Protein AF-A0A5B6Z3J7-F1 (afdb_monomer)

InterPro domains:
  IPR026960 Reverse transcriptase zinc-binding domain [PF13966] (1-38)

Nearest PDB structures (foldseek):
  4jlr-assembly2_C  TM=5.473E-01  e=2.181E+00  unclassified

Foldseek 3Di:
DVVVVVVDPQQQQQLPQSPHTDDQCCLCFVPPVNVVVVVVVCVVQVHDDDTDSGPVCCLVCQQVDPHDPVCSVVSNCVSVVSSVVSVVVSVVSVVVV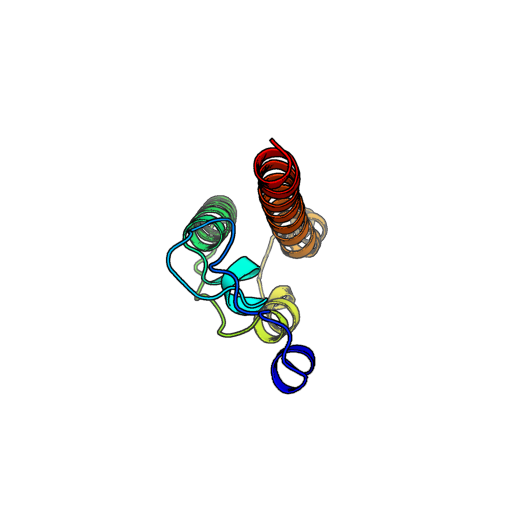VVVVVD

Secondary structure (DSSP, 8-state):
-TTGGGT-----B-TTTSSSB--HHIIIIISHHHHHHHHHHHHHTT------SSHHHHHHHGGG----GGGHHHHHHHHHHHHHHHHHHHHHHHHHHHHHTT-

Sequence (103 aa):
ENLQKRGFKLASRCYMCKKSMESASHLFLHCEVARELWSLTFSLAGCSWVMPASVKDLLSGWNCGKVRGDLKKLWRMIPLCLMWSIWRERNRRNFRRGGEAIL

Organism: Davidia involucrata (NCBI:txid16924)

Radius of gyration: 16.03 Å; Cα contacts (8 Å, |Δi|>4): 76; chains: 1; bounding box: 40×23×48 Å

Structure (mmCIF, N/CA/C/O backbone):
data_AF-A0A5B6Z3J7-F1
#
_entry.id   AF-A0A5B6Z3J7-F1
#
loop_
_atom_site.group_PDB
_atom_site.id
_atom_site.type_symbol
_atom_site.label_atom_id
_atom_site.label_alt_id
_atom_site.label_comp_id
_atom_site.label_asym_id
_atom_site.label_entity_id
_atom_site.label_seq_id
_atom_site.pdbx_PDB_ins_code
_atom_site.Cartn_x
_atom_site.Cartn_y
_atom_site.Cartn_z
_atom_site.occupancy
_atom_site.B_iso_or_equiv
_atom_site.auth_seq_id
_atom_site.auth_comp_id
_atom_site.auth_asym_id
_atom_site.auth_atom_id
_atom_site.pdbx_PDB_model_num
ATOM 1 N N . GLU A 1 1 ? 2.766 2.334 18.328 1.00 52.84 1 GLU A N 1
ATOM 2 C CA . GLU A 1 1 ? 2.973 1.272 19.344 1.00 52.84 1 GLU A CA 1
ATOM 3 C C . GLU A 1 1 ? 3.172 1.815 20.765 1.00 52.84 1 GLU A C 1
ATOM 5 O O . GLU A 1 1 ? 2.531 1.309 21.674 1.00 52.84 1 GLU A O 1
ATOM 10 N N . ASN A 1 2 ? 3.935 2.898 20.987 1.00 49.44 2 ASN A N 1
ATOM 11 C CA . ASN A 1 2 ? 4.147 3.470 22.335 1.00 49.44 2 ASN A CA 1
ATOM 12 C C . ASN A 1 2 ? 2.894 3.996 23.071 1.00 49.44 2 ASN A C 1
ATOM 14 O O . ASN A 1 2 ? 2.883 4.032 24.298 1.00 49.44 2 ASN A O 1
ATOM 18 N N . LEU A 1 3 ? 1.829 4.377 22.361 1.00 52.47 3 LEU A N 1
ATOM 19 C CA . LEU A 1 3 ? 0.627 4.956 22.982 1.00 52.47 3 LEU A CA 1
ATOM 20 C C . LEU A 1 3 ? -0.302 3.907 23.626 1.00 52.47 3 LEU A C 1
ATOM 22 O O . LEU A 1 3 ? -1.014 4.233 24.569 1.00 52.47 3 LEU A O 1
ATOM 26 N N . GLN A 1 4 ? -0.256 2.642 23.182 1.00 52.31 4 GLN A N 1
ATOM 27 C CA . GLN A 1 4 ? -1.043 1.554 23.789 1.00 52.31 4 GLN A CA 1
ATOM 28 C C . GLN A 1 4 ? -0.529 1.180 25.186 1.00 52.31 4 GLN A C 1
ATOM 30 O O . GLN A 1 4 ? -1.321 0.862 26.067 1.00 52.31 4 GLN A O 1
ATOM 35 N N . LYS A 1 5 ? 0.784 1.301 25.427 1.00 54.56 5 LYS A N 1
ATOM 36 C CA . LYS A 1 5 ? 1.394 1.059 26.747 1.00 54.56 5 LYS A CA 1
ATOM 37 C C . LYS A 1 5 ? 0.948 2.064 27.818 1.00 54.56 5 LYS A C 1
ATOM 39 O O . LYS A 1 5 ? 1.168 1.826 28.996 1.00 54.56 5 LYS A O 1
ATOM 44 N N . ARG A 1 6 ? 0.327 3.181 27.418 1.00 59.31 6 ARG A N 1
ATOM 45 C CA . ARG A 1 6 ? -0.134 4.262 28.306 1.00 59.31 6 ARG A CA 1
ATOM 46 C C . ARG A 1 6 ? -1.648 4.235 28.568 1.00 59.31 6 ARG A C 1
ATOM 48 O O . ARG A 1 6 ? -2.204 5.246 28.972 1.00 59.31 6 ARG A O 1
ATOM 55 N N . GLY A 1 7 ? -2.328 3.115 28.303 1.00 45.97 7 GLY A N 1
ATOM 56 C CA . GLY A 1 7 ? -3.743 2.928 28.661 1.00 45.97 7 GLY A CA 1
ATOM 57 C C . GLY A 1 7 ? -4.766 3.542 27.697 1.00 45.97 7 GLY A C 1
ATOM 58 O O . GLY A 1 7 ? -5.969 3.394 27.904 1.00 45.97 7 GLY A O 1
ATOM 59 N N . PHE A 1 8 ? -4.334 4.177 26.604 1.00 53.38 8 PHE A N 1
ATOM 60 C CA . PHE A 1 8 ? -5.252 4.625 25.557 1.00 53.38 8 PHE A CA 1
ATOM 61 C C . PHE A 1 8 ? -5.717 3.424 24.717 1.00 53.38 8 PHE A C 1
ATOM 63 O O . PHE A 1 8 ? -4.886 2.689 24.177 1.00 53.38 8 PHE A O 1
ATOM 70 N N . LYS A 1 9 ? -7.043 3.243 24.559 1.00 51.50 9 LYS A N 1
ATOM 71 C CA . LYS A 1 9 ? -7.665 2.274 23.628 1.00 51.50 9 LYS A CA 1
ATOM 72 C C . LYS A 1 9 ? -7.330 2.649 22.175 1.00 51.50 9 LYS A C 1
ATOM 74 O O . LYS A 1 9 ? -8.159 3.172 21.441 1.00 51.50 9 LYS A O 1
ATOM 79 N N . LEU A 1 10 ? -6.091 2.403 21.757 1.00 54.97 10 LEU A N 1
ATOM 80 C CA . LEU A 1 10 ? -5.596 2.752 20.423 1.00 54.97 10 LEU A CA 1
ATOM 81 C C . LEU A 1 10 ? -5.892 1.678 19.371 1.00 54.97 10 LEU A C 1
ATOM 83 O O . LEU A 1 10 ? -5.719 1.920 18.182 1.00 54.97 10 LEU A O 1
ATOM 87 N N . ALA A 1 11 ? -6.283 0.473 19.786 1.00 56.06 11 ALA A N 1
ATOM 88 C CA . ALA A 1 11 ? -6.536 -0.637 18.875 1.00 56.06 11 ALA A CA 1
ATOM 89 C C . ALA A 1 11 ? -7.953 -0.559 18.281 1.00 56.06 11 ALA A C 1
ATOM 91 O O . ALA A 1 11 ? -8.778 -1.450 18.476 1.00 56.06 11 ALA A O 1
ATOM 92 N N . SER A 1 12 ? -8.262 0.519 17.558 1.00 75.31 12 SER A N 1
ATOM 93 C CA . SER A 1 12 ? -9.463 0.533 16.723 1.00 75.31 12 SER A CA 1
ATOM 94 C C . SER A 1 12 ? -9.294 -0.486 15.593 1.00 75.31 12 SER A C 1
ATOM 96 O O . SER A 1 12 ? -8.232 -0.554 14.965 1.00 75.31 12 SER A O 1
ATOM 98 N N . ARG A 1 13 ? -10.338 -1.272 15.305 1.00 89.00 13 ARG A N 1
ATOM 99 C CA . ARG A 1 13 ? -10.393 -2.054 14.059 1.00 89.00 13 ARG A CA 1
ATOM 100 C C . ARG A 1 13 ? -10.165 -1.113 12.873 1.00 89.00 13 ARG A C 1
ATOM 102 O O . ARG A 1 13 ? -10.701 -0.004 12.875 1.00 89.00 13 ARG A O 1
ATOM 109 N N . CYS A 1 14 ? -9.417 -1.568 11.871 1.00 92.69 14 CYS A N 1
ATOM 110 C CA . CYS A 1 14 ? -9.106 -0.819 10.654 1.00 92.69 14 CYS A CA 1
ATOM 111 C C . CYS A 1 14 ? -10.346 -0.122 10.097 1.00 92.69 14 CYS A C 1
ATOM 113 O O . CYS A 1 14 ? -11.362 -0.770 9.829 1.00 92.69 14 CYS A O 1
ATOM 115 N N . TYR A 1 15 ? -10.283 1.198 9.909 1.00 90.12 15 TYR A N 1
ATOM 116 C CA . TYR A 1 15 ? -11.458 1.964 9.490 1.00 90.12 15 TYR A CA 1
ATOM 117 C C . TYR A 1 15 ? -11.913 1.664 8.063 1.00 90.12 15 TYR A C 1
ATOM 119 O O . TYR A 1 15 ? -13.042 2.007 7.704 1.00 90.12 15 TYR A O 1
ATOM 127 N N . MET A 1 16 ? -11.070 0.998 7.277 1.00 92.88 16 MET A N 1
ATOM 128 C CA . MET A 1 16 ? -11.395 0.573 5.925 1.00 92.88 16 MET A CA 1
ATOM 129 C C . MET A 1 16 ? -12.054 -0.805 5.906 1.00 92.88 16 MET A C 1
ATOM 131 O O . MET A 1 16 ? -13.234 -0.887 5.580 1.00 92.88 16 ME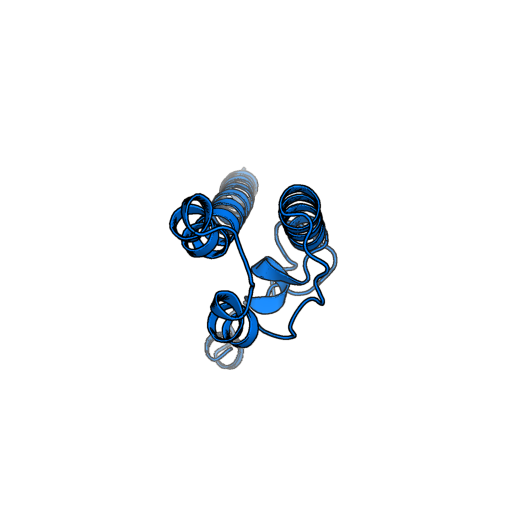T A O 1
ATOM 135 N N . CYS A 1 17 ? -11.332 -1.864 6.294 1.00 94.12 17 CYS A N 1
ATOM 136 C CA . CYS A 1 17 ? -11.827 -3.241 6.181 1.00 94.12 17 CYS A CA 1
ATOM 137 C C . CYS A 1 17 ? -12.677 -3.702 7.371 1.00 94.12 17 CYS A C 1
ATOM 139 O O . CYS A 1 17 ? -13.414 -4.668 7.240 1.00 94.12 17 CYS A O 1
ATOM 141 N N . LYS A 1 18 ? -12.552 -3.067 8.548 1.00 91.81 18 LYS A N 1
ATOM 142 C CA . LYS A 1 18 ? -13.234 -3.444 9.804 1.00 91.81 18 LYS A CA 1
ATOM 143 C C . LYS A 1 18 ? -12.985 -4.884 10.296 1.00 91.81 18 LYS A C 1
ATOM 145 O O . LYS A 1 18 ? -13.604 -5.285 11.280 1.00 91.81 18 LYS A O 1
ATOM 150 N N . LYS A 1 19 ? -12.068 -5.631 9.671 1.00 90.88 19 LYS A N 1
ATOM 151 C CA . LYS A 1 19 ? -11.772 -7.049 9.954 1.00 90.88 19 LYS A CA 1
ATOM 152 C C . LYS A 1 19 ? -10.575 -7.247 10.890 1.00 90.88 19 LYS A C 1
ATOM 154 O O . LYS A 1 19 ? -10.606 -8.136 11.732 1.00 90.88 19 LYS A O 1
ATOM 159 N N . SER A 1 20 ? -9.544 -6.409 10.786 1.00 91.88 20 SER A N 1
ATOM 160 C CA . SER A 1 20 ? -8.292 -6.559 11.548 1.00 91.88 20 SER A CA 1
ATOM 161 C C . SER A 1 20 ? -7.955 -5.308 12.358 1.00 91.88 20 SER A C 1
ATOM 163 O O . SER A 1 20 ? -8.533 -4.238 12.145 1.00 91.88 20 SER A O 1
ATOM 165 N N . MET A 1 21 ? -7.014 -5.435 13.296 1.00 92.44 21 MET A N 1
ATOM 166 C CA . MET A 1 21 ? -6.477 -4.292 14.035 1.00 92.44 21 MET A CA 1
ATOM 167 C C . MET A 1 21 ? -5.781 -3.322 13.079 1.00 92.44 21 MET A C 1
ATOM 169 O O . MET A 1 21 ? -5.064 -3.738 12.168 1.00 92.44 21 MET A O 1
ATOM 173 N N . GLU A 1 22 ? -5.999 -2.023 13.274 1.00 91.94 22 GLU A N 1
ATOM 174 C CA . GLU A 1 22 ? -5.313 -1.025 12.467 1.00 91.94 22 GLU A CA 1
ATOM 175 C C . GLU A 1 22 ? -3.844 -0.892 12.886 1.00 91.94 22 GLU A C 1
ATOM 177 O O . GLU A 1 22 ? -3.524 -0.627 14.043 1.00 91.94 22 GLU A O 1
ATOM 182 N N . SER A 1 23 ? -2.949 -1.039 11.918 1.00 94.69 23 SER A N 1
ATOM 183 C CA . SER A 1 23 ? -1.532 -0.685 12.002 1.00 94.69 23 SER A CA 1
ATOM 184 C C . SER A 1 23 ? -1.137 0.007 10.700 1.00 94.69 23 SER A C 1
ATOM 186 O O . SER A 1 23 ? -1.886 -0.065 9.727 1.00 94.69 23 SER A O 1
ATOM 188 N N . ALA A 1 24 ? 0.024 0.663 10.637 1.00 94.75 24 ALA A N 1
ATOM 189 C CA . ALA A 1 24 ? 0.477 1.287 9.390 1.00 94.75 24 ALA A CA 1
ATOM 190 C C . ALA A 1 24 ? 0.623 0.249 8.262 1.00 94.75 24 ALA A C 1
ATOM 192 O O . ALA A 1 24 ? 0.073 0.436 7.179 1.00 94.75 24 ALA A O 1
ATOM 193 N N . SER A 1 25 ? 1.284 -0.881 8.535 1.00 96.81 25 SER A N 1
ATOM 194 C CA . SER A 1 25 ? 1.425 -1.971 7.562 1.00 96.81 25 SER A CA 1
ATOM 195 C C . SER A 1 25 ? 0.074 -2.554 7.161 1.00 96.81 25 SER A C 1
ATOM 197 O O . SER A 1 25 ? -0.161 -2.793 5.982 1.00 96.81 25 SER A O 1
ATOM 199 N N . HIS A 1 26 ? -0.855 -2.739 8.104 1.00 96.50 26 HIS A N 1
ATOM 200 C CA . HIS A 1 26 ? -2.192 -3.190 7.739 1.00 96.50 26 HIS A CA 1
ATOM 201 C C . HIS A 1 26 ? -2.913 -2.151 6.878 1.00 96.50 26 HIS A C 1
ATOM 203 O O . HIS A 1 26 ? -3.319 -2.465 5.772 1.00 96.50 26 HIS A O 1
ATOM 209 N N . LEU A 1 27 ? -3.036 -0.907 7.334 1.00 96.88 27 LEU A N 1
ATOM 210 C CA . LEU A 1 27 ? -3.780 0.135 6.631 1.00 96.88 27 LEU A CA 1
ATOM 211 C C . LEU A 1 27 ? -3.277 0.351 5.199 1.00 96.88 27 LEU A C 1
ATOM 213 O O . LEU A 1 27 ? -4.092 0.445 4.286 1.00 96.88 27 LEU A O 1
ATOM 217 N N . PHE A 1 28 ? -1.959 0.429 5.010 1.00 98.00 28 PHE A N 1
ATOM 218 C CA . PHE A 1 28 ? -1.375 0.797 3.723 1.00 98.00 28 PHE A CA 1
ATOM 219 C C . PHE A 1 28 ? -1.062 -0.385 2.809 1.00 98.00 28 PHE A C 1
ATOM 221 O O . PHE A 1 28 ? -0.950 -0.159 1.609 1.00 98.00 28 PHE A O 1
ATOM 228 N N . LEU A 1 29 ? -0.913 -1.607 3.335 1.00 97.56 29 LEU A N 1
ATOM 229 C CA . LEU A 1 29 ? -0.470 -2.768 2.549 1.00 97.56 29 LEU A CA 1
ATOM 230 C C . LEU A 1 29 ? -1.432 -3.951 2.629 1.00 97.56 29 LEU A C 1
ATOM 232 O O . LEU A 1 29 ? -1.820 -4.486 1.598 1.00 97.56 29 LEU A O 1
ATOM 236 N N . HIS A 1 30 ? -1.809 -4.370 3.841 1.00 97.38 30 HIS A N 1
ATOM 237 C CA . HIS A 1 30 ? -2.462 -5.676 4.058 1.00 97.38 30 HIS A CA 1
ATOM 238 C C . HIS A 1 30 ? -3.980 -5.615 4.220 1.00 97.38 30 HIS A C 1
ATOM 240 O O . HIS A 1 30 ? -4.652 -6.643 4.184 1.00 97.38 30 HIS A O 1
ATOM 246 N N . CYS A 1 31 ? -4.531 -4.422 4.411 1.00 97.19 31 CYS A N 1
ATOM 247 C CA . CYS A 1 31 ? -5.956 -4.160 4.365 1.00 97.19 31 CYS A CA 1
ATOM 248 C C . CYS A 1 31 ? -6.467 -4.588 2.994 1.00 97.19 31 CYS A C 1
ATOM 250 O O . CYS A 1 31 ? -5.881 -4.214 1.987 1.00 97.19 31 CYS A O 1
ATOM 252 N N . GLU A 1 32 ? -7.565 -5.335 2.952 1.00 97.06 32 GLU A N 1
ATOM 253 C CA . GLU A 1 32 ? -8.169 -5.828 1.709 1.00 97.06 32 GLU A CA 1
ATOM 254 C C . GLU A 1 32 ? -8.356 -4.706 0.676 1.00 97.06 32 GLU A C 1
ATOM 256 O O . GLU A 1 32 ? -7.888 -4.822 -0.447 1.00 97.06 32 GLU A O 1
ATOM 261 N N . VAL A 1 33 ? -8.881 -3.550 1.101 1.00 96.56 33 VAL A N 1
ATOM 262 C CA . VAL A 1 33 ? -9.025 -2.363 0.238 1.00 96.56 33 VAL A CA 1
ATOM 263 C C . VAL A 1 33 ? -7.675 -1.873 -0.301 1.00 96.56 33 VAL A C 1
ATOM 265 O O . VAL A 1 33 ? -7.570 -1.513 -1.468 1.00 96.56 33 VAL A O 1
ATOM 268 N N . ALA A 1 34 ? -6.632 -1.854 0.532 1.00 97.62 34 ALA A N 1
ATOM 269 C CA . ALA A 1 34 ? -5.300 -1.441 0.099 1.00 97.62 34 ALA A CA 1
ATOM 270 C C . ALA A 1 34 ? -4.671 -2.470 -0.851 1.00 97.62 34 ALA A C 1
ATOM 272 O O . ALA A 1 34 ? -4.091 -2.077 -1.860 1.00 97.62 34 ALA A O 1
ATOM 273 N N . ARG A 1 35 ? -4.818 -3.774 -0.572 1.00 96.94 35 ARG A N 1
ATOM 274 C CA . ARG A 1 35 ? -4.328 -4.860 -1.436 1.00 96.94 35 ARG A CA 1
ATOM 275 C C . ARG A 1 35 ? -4.932 -4.777 -2.831 1.00 96.94 35 ARG A C 1
ATOM 277 O O . ARG A 1 35 ? -4.180 -4.895 -3.790 1.00 96.94 35 ARG A O 1
ATOM 284 N N . GLU A 1 36 ? -6.231 -4.512 -2.941 1.00 96.56 36 GLU A N 1
ATOM 285 C CA . GLU A 1 36 ? -6.902 -4.332 -4.234 1.00 96.56 36 GLU A CA 1
ATOM 286 C C . GLU A 1 36 ? -6.350 -3.123 -5.005 1.00 96.56 36 GLU A C 1
ATOM 288 O O . GLU A 1 36 ? -6.005 -3.238 -6.180 1.00 96.56 36 GLU A O 1
ATOM 293 N N . LEU A 1 37 ? -6.174 -1.973 -4.340 1.00 97.06 37 LEU A N 1
ATOM 294 C CA . LEU A 1 37 ? -5.589 -0.777 -4.964 1.00 97.06 37 LEU A CA 1
ATOM 295 C C . LEU A 1 37 ? -4.160 -1.023 -5.466 1.00 97.06 37 LEU A C 1
ATOM 297 O O . LEU A 1 37 ? -3.794 -0.596 -6.565 1.00 97.06 37 LEU A O 1
ATOM 301 N N . TRP A 1 38 ? -3.352 -1.725 -4.673 1.00 96.19 38 TRP A N 1
ATOM 302 C CA . TRP A 1 38 ? -2.012 -2.130 -5.077 1.00 96.19 38 TRP A CA 1
ATOM 303 C C . TRP A 1 38 ? -2.045 -3.110 -6.244 1.00 96.19 38 TRP A C 1
ATOM 305 O O . TRP A 1 38 ? -1.340 -2.886 -7.224 1.00 96.19 38 TRP A O 1
ATOM 315 N N . SER A 1 39 ? -2.884 -4.147 -6.180 1.00 94.62 39 SER A N 1
ATOM 316 C CA . SER A 1 39 ? -3.034 -5.129 -7.255 1.00 94.62 39 SER A CA 1
ATOM 317 C C . SER A 1 39 ? -3.395 -4.446 -8.570 1.00 94.62 39 SER A C 1
ATOM 319 O O . SER A 1 39 ? -2.695 -4.639 -9.557 1.00 94.62 39 SER A O 1
ATOM 321 N N . LEU A 1 40 ? -4.397 -3.561 -8.565 1.00 94.88 40 LEU A N 1
ATOM 322 C CA . LEU A 1 40 ? -4.776 -2.772 -9.736 1.00 94.88 40 LEU A CA 1
ATOM 323 C C . LEU A 1 40 ? -3.595 -1.962 -10.284 1.00 94.88 40 LEU A C 1
ATOM 325 O O . LEU A 1 40 ? -3.335 -1.967 -11.484 1.00 94.88 40 LEU A O 1
ATOM 329 N N . THR A 1 41 ? -2.854 -1.289 -9.408 1.00 92.94 41 THR A N 1
ATOM 330 C CA . THR A 1 41 ? -1.705 -0.467 -9.806 1.00 92.94 41 THR A CA 1
ATOM 331 C C . THR A 1 41 ? -0.602 -1.301 -10.460 1.00 92.94 41 THR A C 1
ATOM 333 O O . THR A 1 41 ? -0.075 -0.913 -11.502 1.00 92.94 41 THR A O 1
ATOM 336 N N . PHE A 1 42 ? -0.262 -2.455 -9.884 1.00 90.06 42 PHE A N 1
ATOM 337 C CA . PHE A 1 42 ? 0.759 -3.345 -10.438 1.00 90.06 42 PHE A CA 1
ATOM 338 C C . PHE A 1 42 ? 0.301 -4.025 -11.730 1.00 90.06 42 PHE A C 1
ATOM 340 O O . PHE A 1 42 ? 1.096 -4.122 -12.664 1.00 90.06 42 PHE A O 1
ATOM 347 N N . SER A 1 43 ? -0.977 -4.408 -11.826 1.00 90.88 43 SER A N 1
ATOM 348 C CA . SER A 1 43 ? -1.584 -4.920 -13.059 1.00 90.88 43 SER A CA 1
ATOM 349 C C . SER A 1 43 ? -1.510 -3.892 -14.189 1.00 90.88 43 SER A C 1
ATOM 351 O O . SER A 1 43 ? -1.076 -4.231 -15.286 1.00 90.88 43 SER A O 1
ATOM 353 N N . LEU A 1 44 ? -1.847 -2.626 -13.918 1.00 88.75 44 LEU A N 1
ATOM 354 C CA . LEU A 1 44 ? -1.735 -1.536 -14.897 1.00 88.75 44 LEU A CA 1
ATOM 355 C C . LEU A 1 44 ? -0.282 -1.254 -15.300 1.00 88.75 44 LEU A C 1
ATOM 357 O O . LEU A 1 44 ? -0.016 -0.865 -16.435 1.00 88.75 44 LEU A O 1
ATOM 361 N N . ALA A 1 45 ?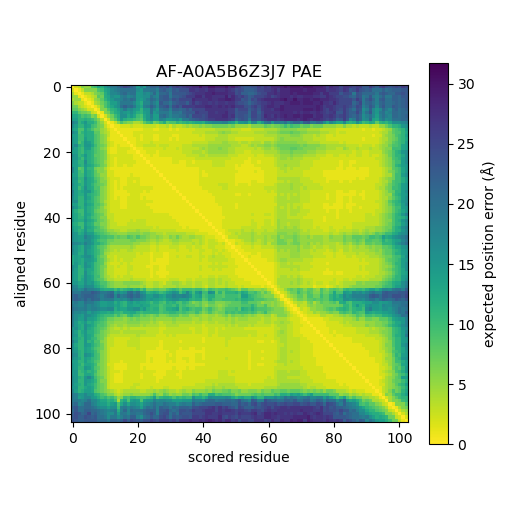 0.664 -1.464 -14.386 1.00 84.56 45 ALA A N 1
ATOM 362 C CA . ALA A 1 45 ? 2.088 -1.323 -14.661 1.00 84.56 45 ALA A CA 1
ATOM 363 C C . ALA A 1 45 ? 2.720 -2.560 -15.328 1.00 84.56 45 ALA A C 1
ATOM 365 O O . ALA A 1 45 ? 3.915 -2.533 -15.624 1.00 84.56 45 ALA A O 1
ATOM 366 N N . GLY A 1 46 ? 1.967 -3.650 -15.528 1.00 86.62 46 GLY A N 1
ATOM 367 C CA . GLY A 1 46 ? 2.489 -4.911 -16.065 1.00 86.62 46 GLY A CA 1
ATOM 368 C C . GLY A 1 46 ? 3.559 -5.561 -15.178 1.00 86.62 46 GL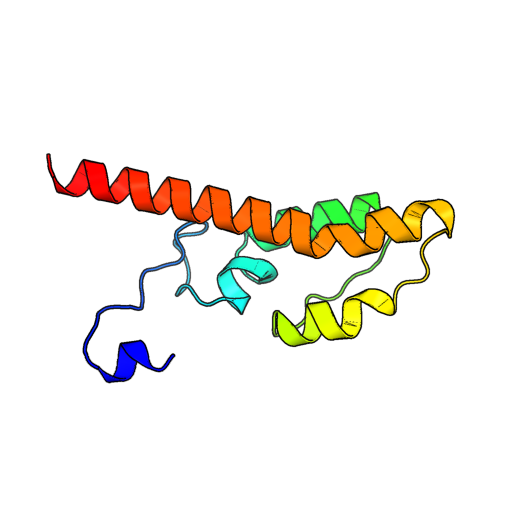Y A C 1
ATOM 369 O O . GLY A 1 46 ? 4.441 -6.252 -15.683 1.00 86.62 46 GLY A O 1
ATOM 370 N N . CYS A 1 47 ? 3.527 -5.309 -13.867 1.00 83.25 47 CYS A N 1
ATOM 371 C CA . CYS A 1 47 ? 4.536 -5.775 -12.917 1.00 83.25 47 CYS A CA 1
ATOM 372 C C . CYS A 1 47 ? 3.987 -6.914 -12.051 1.00 83.25 47 CYS A C 1
ATOM 374 O O . CYS A 1 47 ? 2.951 -6.765 -11.406 1.00 83.25 47 CYS A O 1
ATOM 376 N N . SER A 1 48 ? 4.718 -8.027 -11.953 1.00 84.69 48 SER A N 1
ATOM 377 C CA . SER A 1 48 ? 4.478 -9.018 -10.899 1.00 84.69 48 SER A CA 1
ATOM 378 C C . SER A 1 48 ? 4.963 -8.466 -9.559 1.00 84.69 48 SER A C 1
ATOM 380 O O . SER A 1 48 ? 6.097 -7.988 -9.470 1.00 84.69 48 SER A O 1
ATOM 382 N N . TRP A 1 49 ? 4.141 -8.559 -8.515 1.00 87.12 49 TRP A N 1
ATOM 383 C CA . TRP A 1 49 ? 4.474 -8.006 -7.206 1.00 87.12 49 TRP A CA 1
ATOM 384 C C . TRP A 1 49 ? 4.150 -8.967 -6.065 1.00 87.12 49 TRP A C 1
ATOM 386 O O . TRP A 1 49 ? 3.107 -9.619 -6.058 1.00 87.12 49 TRP A O 1
ATOM 396 N N . VAL A 1 50 ?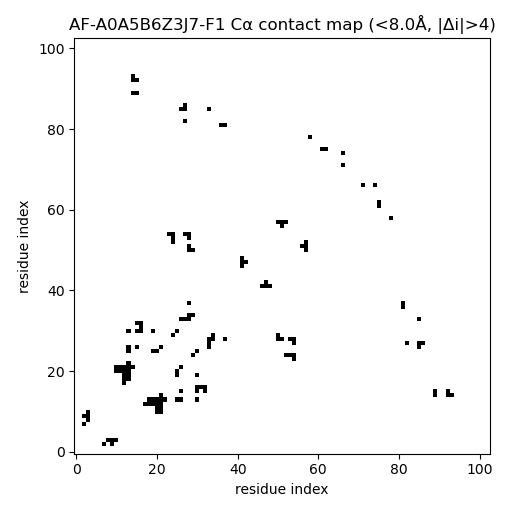 5.029 -8.994 -5.065 1.00 90.56 50 VAL A N 1
ATOM 397 C CA . VAL A 1 50 ? 4.813 -9.677 -3.787 1.00 90.56 50 VAL A CA 1
ATOM 398 C C . VAL A 1 50 ? 4.719 -8.614 -2.704 1.00 90.56 50 VAL A C 1
ATOM 400 O O . VAL A 1 50 ? 5.625 -7.797 -2.554 1.00 90.56 50 VAL A O 1
ATOM 403 N N . MET A 1 51 ? 3.613 -8.607 -1.955 1.00 93.69 51 MET A N 1
ATOM 404 C CA . MET A 1 51 ? 3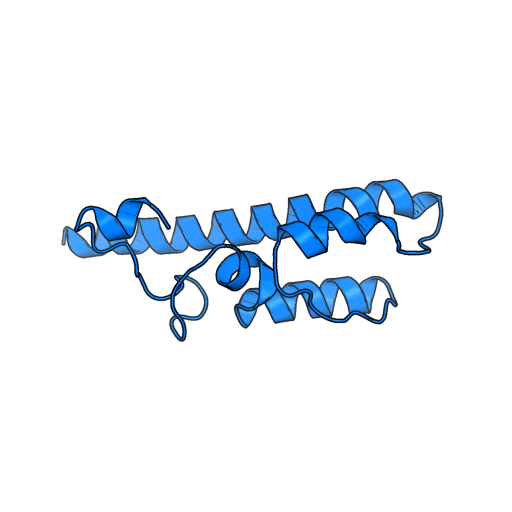.386 -7.587 -0.933 1.00 93.69 51 MET A CA 1
ATOM 405 C C . MET A 1 51 ? 4.424 -7.710 0.197 1.00 93.69 51 MET A C 1
ATOM 407 O O . MET A 1 51 ? 4.480 -8.759 0.841 1.00 93.69 51 MET A O 1
ATOM 411 N N . PRO A 1 52 ? 5.227 -6.667 0.473 1.00 94.25 52 PRO A N 1
ATOM 412 C CA . PRO A 1 52 ? 6.193 -6.692 1.564 1.00 94.25 52 PRO A CA 1
ATOM 413 C C . PRO A 1 52 ? 5.509 -6.670 2.935 1.00 94.25 52 PRO A C 1
ATOM 415 O O . PRO A 1 52 ? 4.362 -6.243 3.080 1.00 94.25 52 PRO A O 1
ATOM 418 N N . ALA A 1 53 ? 6.236 -7.094 3.971 1.00 95.50 53 ALA A N 1
ATOM 419 C CA . ALA A 1 53 ? 5.707 -7.170 5.332 1.00 95.50 53 ALA A CA 1
ATOM 420 C C . ALA A 1 53 ? 5.408 -5.785 5.932 1.00 95.50 53 ALA A C 1
ATOM 422 O O . ALA A 1 53 ? 4.404 -5.618 6.634 1.00 95.50 53 ALA A O 1
ATOM 423 N N . SER A 1 54 ? 6.248 -4.784 5.646 1.00 96.56 54 SER A N 1
ATOM 424 C CA . SER A 1 54 ? 6.115 -3.438 6.201 1.00 96.56 54 SER A CA 1
ATOM 425 C C . SER A 1 54 ? 6.168 -2.328 5.151 1.00 96.56 54 SER A C 1
ATOM 427 O O . SER A 1 54 ? 6.711 -2.478 4.058 1.00 96.56 54 SER A O 1
ATOM 429 N N . VAL A 1 55 ? 5.620 -1.164 5.518 1.00 95.8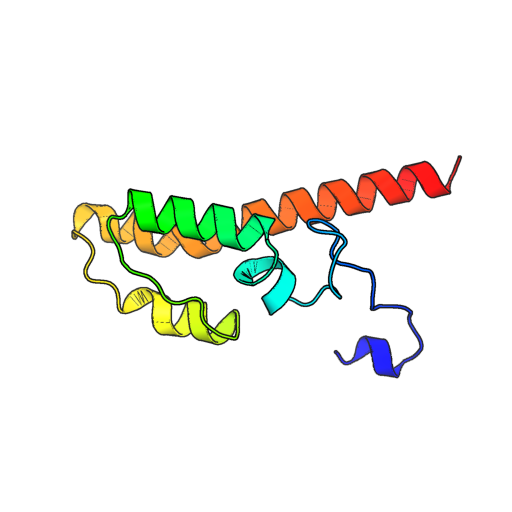8 55 VAL A N 1
ATOM 430 C CA . VAL A 1 55 ? 5.703 0.066 4.709 1.00 95.88 55 VAL A CA 1
ATOM 431 C C . VAL A 1 55 ? 7.155 0.469 4.466 1.00 95.88 55 VAL A C 1
ATOM 433 O O . VAL A 1 55 ? 7.488 0.955 3.389 1.00 95.88 55 VAL A O 1
ATOM 436 N N . LYS A 1 56 ? 8.028 0.255 5.456 1.00 95.44 56 LYS A N 1
ATOM 437 C CA . LYS A 1 56 ? 9.456 0.541 5.325 1.00 95.44 56 LYS A CA 1
ATOM 438 C C . LYS A 1 56 ? 10.065 -0.304 4.207 1.00 95.44 56 LYS A C 1
ATOM 440 O O . LYS A 1 56 ? 10.710 0.254 3.327 1.00 95.44 56 LYS A O 1
ATOM 445 N N . ASP A 1 57 ? 9.792 -1.606 4.203 1.00 94.62 57 ASP A N 1
ATOM 446 C CA . ASP A 1 57 ? 10.318 -2.530 3.193 1.00 94.62 57 ASP A CA 1
ATOM 447 C C . ASP A 1 57 ? 9.794 -2.189 1.792 1.00 94.62 57 ASP A C 1
ATOM 449 O O . ASP A 1 57 ? 10.565 -2.189 0.834 1.00 94.62 57 ASP A O 1
ATOM 453 N N . LEU A 1 58 ? 8.511 -1.812 1.678 1.00 93.56 58 LEU A N 1
ATOM 454 C CA . LEU A 1 58 ? 7.938 -1.307 0.426 1.00 93.56 58 LEU A CA 1
ATOM 455 C C . LEU A 1 58 ? 8.727 -0.108 -0.105 1.00 93.56 58 LEU A C 1
ATOM 457 O O . LEU A 1 58 ? 9.141 -0.108 -1.261 1.00 93.56 58 LEU A O 1
ATOM 461 N N . LEU A 1 59 ? 8.915 0.921 0.724 1.00 92.31 59 LEU A N 1
ATOM 462 C CA . LEU A 1 59 ? 9.549 2.169 0.300 1.00 92.31 59 LEU A CA 1
ATOM 463 C C . LEU A 1 59 ? 11.038 1.977 -0.006 1.00 92.31 59 LEU A C 1
ATOM 465 O O . LEU A 1 59 ? 11.536 2.539 -0.981 1.00 92.31 59 LEU A O 1
ATOM 469 N N . SER A 1 60 ? 11.736 1.157 0.783 1.00 91.19 60 SER A N 1
ATOM 470 C CA . SER A 1 60 ? 13.135 0.806 0.536 1.00 91.19 60 SER A CA 1
ATOM 471 C C . SER A 1 60 ? 13.310 0.003 -0.758 1.00 91.19 60 SER A C 1
ATOM 473 O O . SER A 1 60 ? 14.256 0.257 -1.499 1.00 91.19 60 SER A O 1
ATOM 475 N N . GLY A 1 61 ? 12.389 -0.917 -1.064 1.00 88.25 61 GLY A N 1
ATOM 476 C CA . GLY A 1 61 ? 12.432 -1.754 -2.269 1.00 88.25 61 GLY A CA 1
ATOM 477 C C . GLY A 1 61 ? 11.809 -1.132 -3.525 1.00 88.25 61 GLY A C 1
ATOM 478 O O . GLY A 1 61 ? 11.953 -1.677 -4.618 1.00 88.25 61 GLY A O 1
ATOM 479 N N . TRP A 1 62 ? 11.127 0.013 -3.415 1.00 88.62 62 TRP A N 1
ATOM 480 C CA . TRP A 1 62 ? 10.306 0.561 -4.504 1.00 88.62 62 TRP A CA 1
ATOM 481 C C . TRP A 1 62 ? 11.085 0.877 -5.792 1.00 88.62 62 TRP A C 1
ATOM 483 O O . TRP A 1 62 ? 10.585 0.725 -6.911 1.00 88.62 62 TRP A O 1
ATOM 493 N N . ASN A 1 63 ? 12.336 1.318 -5.645 1.00 76.62 63 ASN A N 1
ATOM 494 C CA . ASN A 1 63 ? 13.183 1.729 -6.765 1.00 76.62 63 ASN A CA 1
ATOM 495 C C . ASN A 1 63 ? 13.862 0.558 -7.499 1.00 76.62 63 ASN A C 1
ATOM 497 O O . ASN A 1 63 ? 14.617 0.803 -8.438 1.00 76.62 63 ASN A O 1
ATOM 501 N N . CYS A 1 64 ? 13.596 -0.693 -7.114 1.00 66.00 64 CYS A N 1
ATOM 502 C CA . CYS A 1 64 ? 14.173 -1.875 -7.760 1.00 66.00 64 CYS A CA 1
ATOM 503 C C . CYS A 1 64 ? 13.455 -2.279 -9.068 1.00 66.00 64 CYS A C 1
ATOM 505 O O . CYS A 1 64 ? 13.925 -3.171 -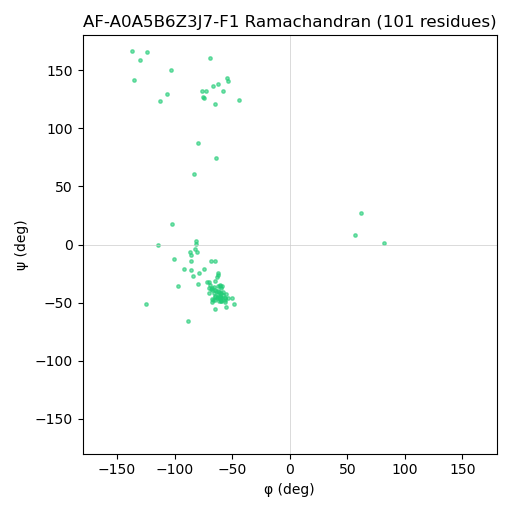9.771 1.00 66.00 64 CYS A O 1
ATOM 507 N N . GLY A 1 65 ? 12.335 -1.633 -9.418 1.00 65.62 65 GLY A N 1
ATOM 508 C CA . GLY A 1 65 ? 11.555 -1.942 -10.621 1.00 65.62 65 GLY A CA 1
ATOM 509 C C . GLY A 1 65 ? 12.180 -1.419 -11.922 1.00 65.62 65 GLY A C 1
ATOM 510 O O . GLY A 1 65 ? 12.535 -0.242 -12.032 1.00 65.62 65 GLY A O 1
ATOM 511 N N . LYS A 1 66 ? 12.265 -2.279 -12.946 1.00 68.06 66 LYS A N 1
ATOM 512 C CA . LYS A 1 66 ? 12.615 -1.888 -14.322 1.00 68.06 66 LYS A CA 1
ATOM 513 C C . LYS A 1 66 ? 11.387 -1.294 -15.015 1.00 68.06 66 LYS A C 1
ATOM 515 O O . LYS A 1 66 ? 10.643 -2.000 -15.682 1.00 68.06 66 LYS A O 1
ATOM 520 N N . VAL A 1 67 ? 11.178 0.007 -14.851 1.00 75.75 67 VAL A N 1
ATOM 521 C CA . VAL A 1 67 ? 10.110 0.751 -15.540 1.00 75.75 67 VAL A CA 1
ATOM 522 C C . VAL A 1 67 ? 10.710 1.555 -16.689 1.00 75.75 67 VAL A C 1
ATOM 524 O O . VAL A 1 67 ? 11.866 1.982 -16.605 1.00 75.75 67 VAL A O 1
ATOM 527 N N . ARG A 1 68 ? 9.936 1.783 -17.758 1.00 78.00 68 ARG A N 1
ATOM 528 C CA . ARG A 1 68 ? 10.356 2.650 -18.870 1.00 78.00 68 ARG A CA 1
ATOM 529 C C . ARG A 1 68 ? 10.759 4.038 -18.345 1.00 78.00 68 ARG A C 1
ATOM 531 O O . ARG A 1 68 ? 10.180 4.541 -17.380 1.00 78.00 68 ARG A O 1
ATOM 538 N N . GLY A 1 69 ? 11.789 4.635 -18.947 1.00 79.19 69 GLY A N 1
ATOM 539 C CA . GLY A 1 69 ? 12.425 5.857 -18.437 1.00 79.19 69 GLY A CA 1
ATOM 540 C C . GLY A 1 69 ? 11.479 7.058 -18.323 1.00 79.19 69 GLY A C 1
ATOM 541 O O . GLY A 1 69 ? 11.535 7.788 -17.335 1.00 79.19 69 GLY A O 1
ATOM 542 N N . ASP A 1 70 ? 10.567 7.205 -19.281 1.00 81.94 70 ASP A N 1
ATOM 543 C CA . ASP A 1 70 ? 9.481 8.193 -19.310 1.00 81.94 70 ASP A CA 1
ATOM 544 C C . ASP A 1 70 ? 8.488 8.019 -18.147 1.00 81.94 70 ASP A C 1
ATOM 546 O O . ASP A 1 70 ? 8.035 8.997 -17.553 1.00 81.94 70 ASP A O 1
ATOM 550 N N . LEU A 1 71 ? 8.218 6.777 -17.741 1.00 83.94 71 LEU A N 1
ATOM 551 C CA . LEU A 1 71 ? 7.324 6.457 -16.624 1.00 83.94 71 LEU A CA 1
ATOM 552 C C . LEU A 1 71 ? 8.021 6.448 -15.259 1.00 83.94 71 LEU A C 1
ATOM 554 O O . LEU A 1 71 ? 7.355 6.359 -14.229 1.00 83.94 71 LEU A O 1
ATOM 558 N N . LYS A 1 72 ? 9.350 6.588 -15.203 1.00 85.38 72 LYS A N 1
ATOM 559 C CA . LYS A 1 72 ? 10.125 6.504 -13.953 1.00 85.38 72 LYS A CA 1
ATOM 560 C C . LYS A 1 72 ? 9.723 7.568 -12.929 1.00 85.38 72 LYS A C 1
ATOM 562 O O . LYS A 1 72 ? 9.720 7.301 -11.726 1.00 85.38 72 LYS A O 1
ATOM 567 N N . LYS A 1 73 ? 9.373 8.775 -13.388 1.00 87.44 73 LYS A N 1
ATOM 568 C CA . LYS A 1 73 ? 8.888 9.851 -12.509 1.00 87.44 73 LYS A CA 1
ATOM 569 C C . LYS A 1 73 ? 7.526 9.498 -11.913 1.00 87.44 73 LYS A C 1
ATOM 571 O O . LYS A 1 73 ? 7.362 9.607 -10.701 1.00 87.44 73 LYS A O 1
ATOM 576 N N . LEU A 1 74 ? 6.596 9.029 -12.746 1.00 88.00 74 LEU A N 1
ATOM 577 C CA . LEU A 1 74 ? 5.279 8.577 -12.301 1.00 88.00 74 LEU A CA 1
ATOM 578 C C . LEU A 1 74 ? 5.413 7.409 -11.319 1.00 88.00 74 LEU A C 1
ATOM 580 O O . LEU A 1 74 ? 4.833 7.452 -10.238 1.00 88.00 74 LEU A O 1
ATOM 584 N N . TRP A 1 75 ? 6.263 6.429 -11.637 1.00 89.56 75 TRP A N 1
ATOM 585 C CA . TRP A 1 75 ? 6.531 5.277 -10.781 1.00 89.56 75 TRP A CA 1
ATOM 586 C C . TRP A 1 75 ? 6.948 5.685 -9.371 1.00 89.56 75 TRP A C 1
ATOM 588 O O . TRP A 1 75 ? 6.403 5.185 -8.396 1.00 89.56 75 TRP A O 1
ATOM 598 N N . ARG A 1 76 ? 7.867 6.647 -9.234 1.00 89.75 76 ARG A N 1
ATOM 599 C CA . ARG A 1 76 ? 8.319 7.147 -7.923 1.00 89.75 76 ARG A CA 1
ATOM 600 C C . ARG A 1 76 ? 7.212 7.807 -7.099 1.00 89.75 76 ARG A C 1
ATOM 602 O O . ARG A 1 76 ? 7.314 7.835 -5.877 1.00 89.75 76 ARG A O 1
ATOM 609 N N . MET A 1 77 ? 6.177 8.342 -7.744 1.00 92.38 77 MET A N 1
ATOM 610 C CA . MET A 1 77 ? 5.066 9.008 -7.061 1.00 92.38 77 MET A CA 1
ATOM 611 C C . MET A 1 77 ? 3.994 8.031 -6.578 1.00 92.38 77 MET A C 1
ATOM 613 O O . MET A 1 77 ? 3.330 8.319 -5.585 1.00 92.38 77 MET A O 1
ATOM 617 N N . ILE A 1 78 ? 3.843 6.881 -7.241 1.00 93.56 78 ILE A N 1
ATOM 618 C CA . ILE A 1 78 ? 2.772 5.910 -6.980 1.00 93.56 78 ILE A CA 1
ATOM 619 C C . ILE A 1 78 ? 2.604 5.579 -5.486 1.00 93.56 78 ILE A C 1
ATOM 621 O O . ILE A 1 78 ? 1.481 5.732 -4.999 1.00 93.56 78 ILE A O 1
ATOM 625 N N . PRO A 1 79 ? 3.650 5.204 -4.716 1.00 94.50 79 PRO A N 1
ATOM 626 C CA . PRO A 1 79 ? 3.463 4.841 -3.313 1.00 94.50 79 PRO A CA 1
ATOM 627 C C . PRO A 1 79 ? 2.935 5.995 -2.486 1.00 94.50 79 PRO A C 1
ATOM 629 O O . PRO A 1 79 ? 2.011 5.822 -1.698 1.00 94.50 79 PRO A O 1
ATOM 632 N N . LEU A 1 80 ? 3.476 7.192 -2.709 1.00 94.81 80 LEU A N 1
ATOM 633 C CA . LEU A 1 80 ? 3.058 8.391 -1.998 1.00 94.81 80 LEU A CA 1
ATOM 634 C C . LEU A 1 80 ? 1.604 8.735 -2.334 1.00 94.81 80 LEU A C 1
ATOM 636 O O . LEU A 1 80 ? 0.812 8.981 -1.428 1.00 94.81 80 LEU A O 1
ATOM 640 N N . CYS A 1 81 ? 1.225 8.690 -3.614 1.00 96.25 81 CYS A N 1
ATOM 641 C CA . CYS A 1 81 ? -0.134 8.977 -4.069 1.00 96.25 81 CYS A CA 1
ATOM 642 C C . CYS A 1 81 ? -1.161 7.962 -3.543 1.00 96.25 81 CYS A C 1
ATOM 644 O O . CYS A 1 81 ? -2.233 8.360 -3.075 1.00 96.25 81 CYS A O 1
ATOM 646 N N . LEU A 1 82 ? -0.844 6.665 -3.583 1.00 96.94 82 LEU A N 1
ATOM 647 C CA . LEU A 1 82 ? -1.723 5.608 -3.082 1.00 96.94 82 LEU A CA 1
ATOM 648 C C . LEU A 1 82 ? -1.874 5.682 -1.568 1.00 96.94 82 LEU A C 1
ATOM 650 O O . LEU A 1 82 ? -2.996 5.716 -1.062 1.00 96.94 82 LEU A O 1
ATOM 654 N N . MET A 1 83 ? -0.762 5.775 -0.838 1.00 97.50 83 MET A N 1
ATOM 655 C CA . MET A 1 83 ? -0.792 5.872 0.620 1.00 97.50 83 MET A CA 1
ATOM 656 C C . MET A 1 83 ? -1.520 7.136 1.077 1.00 97.50 83 MET A C 1
ATOM 658 O O . MET A 1 83 ? -2.324 7.075 2.005 1.00 97.50 83 MET A O 1
ATOM 662 N N . TRP A 1 84 ? -1.319 8.265 0.395 1.00 97.81 84 TRP A N 1
ATOM 663 C CA . TRP A 1 84 ? -2.062 9.493 0.666 1.00 97.81 84 TRP A CA 1
ATOM 664 C C . TRP A 1 84 ? -3.567 9.324 0.441 1.00 97.81 84 TRP A C 1
ATOM 666 O O . TRP A 1 84 ? -4.367 9.709 1.294 1.00 97.81 84 TRP A O 1
ATOM 676 N N . SER A 1 85 ? -3.966 8.707 -0.672 1.00 98.06 85 SER A N 1
ATOM 677 C CA . SER A 1 85 ? -5.375 8.438 -0.986 1.00 98.06 85 SER A CA 1
ATOM 678 C C . SER A 1 85 ? -6.030 7.537 0.066 1.00 98.06 85 SER A C 1
ATOM 680 O O . SER A 1 85 ? -7.105 7.859 0.578 1.00 98.06 85 SER A O 1
ATOM 682 N N . ILE A 1 86 ? -5.343 6.460 0.461 1.00 97.25 86 ILE A N 1
ATOM 683 C CA . ILE A 1 86 ? -5.768 5.541 1.525 1.00 97.25 86 ILE A CA 1
ATOM 684 C C . ILE A 1 86 ? -5.917 6.287 2.855 1.00 97.25 86 ILE A C 1
ATOM 686 O O . ILE A 1 86 ? -6.951 6.182 3.517 1.00 97.25 86 ILE A O 1
ATOM 690 N N . TRP A 1 87 ? -4.910 7.077 3.237 1.00 96.44 87 TRP A N 1
ATOM 691 C CA . TRP A 1 87 ? -4.918 7.854 4.476 1.00 96.44 87 TRP A CA 1
ATOM 692 C C . TRP A 1 87 ? -6.084 8.843 4.526 1.00 96.44 87 TRP A C 1
ATOM 694 O O . TRP A 1 87 ? -6.796 8.921 5.531 1.00 96.44 87 TRP A O 1
ATOM 704 N N . ARG A 1 88 ? -6.320 9.573 3.429 1.00 96.31 88 ARG A N 1
ATOM 705 C CA . ARG A 1 88 ? -7.428 10.528 3.323 1.00 96.31 88 ARG A CA 1
ATOM 706 C C . ARG A 1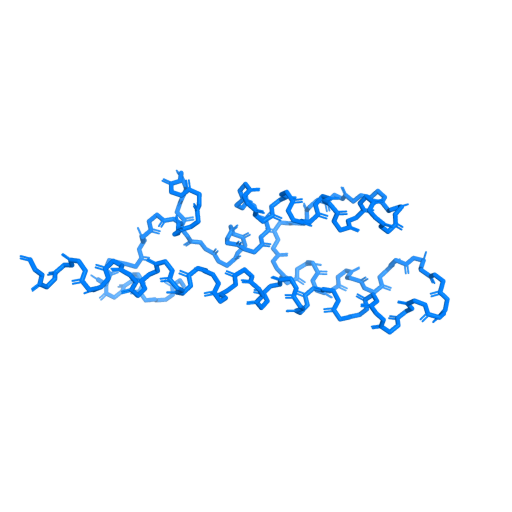 88 ? -8.780 9.854 3.506 1.00 96.31 88 ARG A C 1
ATOM 708 O O . ARG A 1 88 ? -9.583 10.337 4.304 1.00 96.31 88 ARG A O 1
ATOM 715 N N . GLU A 1 89 ? -9.033 8.741 2.823 1.00 95.56 89 GLU A N 1
ATOM 716 C CA . GLU A 1 89 ? -10.310 8.031 2.952 1.00 95.56 89 GLU A CA 1
ATOM 717 C C . GLU A 1 89 ? -10.473 7.401 4.344 1.00 95.56 89 GLU A C 1
ATOM 719 O O . GLU A 1 89 ? -11.546 7.494 4.946 1.00 95.56 89 GLU A O 1
ATOM 724 N N . ARG A 1 90 ? -9.403 6.837 4.921 1.00 93.88 90 ARG A N 1
ATOM 725 C CA . ARG A 1 90 ? -9.405 6.345 6.308 1.00 93.88 90 ARG A CA 1
ATOM 726 C C . ARG A 1 90 ? -9.811 7.448 7.283 1.00 93.88 90 ARG A C 1
ATOM 728 O O . ARG A 1 90 ? -10.678 7.229 8.129 1.00 93.88 90 ARG A O 1
ATOM 735 N N . ASN A 1 91 ? -9.221 8.636 7.155 1.00 92.44 91 ASN A N 1
ATOM 736 C CA . ASN A 1 91 ? -9.549 9.770 8.014 1.00 92.44 91 ASN A CA 1
ATOM 737 C C . ASN A 1 91 ? -10.985 10.243 7.801 1.00 92.44 91 ASN A C 1
ATOM 739 O O . ASN A 1 91 ? -11.697 10.457 8.779 1.00 92.44 91 ASN A O 1
ATOM 743 N N . ARG A 1 92 ? -11.457 10.309 6.552 1.00 91.44 92 ARG A N 1
ATOM 744 C CA . ARG A 1 92 ? -12.852 10.644 6.235 1.00 91.44 92 ARG A CA 1
ATOM 745 C C . ARG A 1 92 ? -13.845 9.718 6.946 1.00 91.44 92 ARG A C 1
ATOM 747 O O . ARG A 1 92 ? -14.834 10.192 7.500 1.00 91.44 92 ARG A O 1
ATOM 754 N N . ARG A 1 93 ? -13.568 8.409 6.986 1.00 89.19 93 ARG A N 1
ATOM 755 C CA . ARG A 1 93 ? -14.390 7.412 7.704 1.00 89.19 93 ARG A CA 1
ATOM 756 C C . ARG A 1 93 ? -14.320 7.551 9.222 1.00 89.19 93 ARG A C 1
ATOM 758 O O . ARG A 1 93 ? -15.313 7.290 9.895 1.00 89.19 93 ARG A O 1
ATOM 765 N N . ASN A 1 94 ? -13.166 7.939 9.758 1.00 83.50 94 ASN A N 1
ATOM 766 C CA . ASN A 1 94 ? -13.006 8.205 11.185 1.00 83.50 94 ASN A CA 1
ATOM 767 C C . ASN A 1 94 ? -13.822 9.437 11.617 1.00 83.50 94 ASN A C 1
ATOM 769 O O . ASN A 1 94 ? -14.586 9.357 12.573 1.00 83.50 94 ASN A O 1
ATOM 773 N N . PHE A 1 95 ? -13.728 10.543 10.871 1.00 78.44 95 PHE A N 1
ATOM 774 C CA . PHE A 1 95 ? -14.452 11.781 11.186 1.00 78.44 95 PHE A CA 1
ATOM 775 C C . PHE A 1 95 ? -15.973 11.640 11.067 1.00 78.44 95 PHE A C 1
ATOM 777 O O . PHE A 1 95 ? -16.689 12.175 11.906 1.00 78.44 95 PHE A O 1
ATOM 784 N N . ARG A 1 96 ? -16.479 10.864 10.097 1.00 72.75 96 ARG A N 1
ATOM 785 C CA . ARG A 1 96 ? -17.919 10.556 10.001 1.00 72.75 96 ARG A CA 1
ATOM 786 C C . ARG A 1 96 ? -18.465 9.879 11.264 1.00 72.75 96 ARG A C 1
ATOM 788 O O . ARG A 1 96 ? -19.521 10.261 11.743 1.00 72.75 96 ARG A O 1
ATOM 795 N N . ARG A 1 97 ? -17.713 8.943 11.854 1.00 57.66 97 ARG A N 1
ATOM 796 C CA . ARG A 1 97 ? -18.102 8.289 13.117 1.00 57.66 97 ARG A CA 1
ATOM 797 C C . ARG A 1 97 ? -17.994 9.200 14.337 1.00 57.66 97 ARG A C 1
ATOM 799 O O . ARG A 1 97 ? -18.769 9.044 15.269 1.00 57.66 97 ARG A O 1
ATOM 806 N N . GLY A 1 98 ? -17.043 10.134 14.341 1.00 56.50 98 GLY A N 1
ATOM 807 C CA . GLY A 1 98 ? -16.933 11.136 15.405 1.00 56.50 98 GLY A CA 1
ATOM 808 C C . GLY A 1 98 ? -18.150 12.064 15.482 1.00 56.50 98 GLY A C 1
ATOM 809 O O . GLY A 1 98 ? -18.469 12.529 16.567 1.00 56.50 98 GLY A O 1
ATOM 810 N N . GLY A 1 99 ? -18.843 12.291 14.358 1.00 52.88 99 GLY A N 1
ATOM 811 C CA . GLY A 1 99 ? -20.106 13.038 14.317 1.00 52.88 99 GLY A CA 1
ATOM 812 C C . GLY A 1 99 ? -21.332 12.219 14.737 1.00 52.88 99 GLY A C 1
ATOM 813 O O . GLY A 1 99 ? -22.224 12.761 15.373 1.00 52.88 99 GLY A O 1
ATOM 814 N N . GLU A 1 100 ? -21.365 10.915 14.440 1.00 45.78 100 GLU A N 1
ATOM 815 C CA . GLU A 1 100 ? -22.459 10.014 14.856 1.00 45.78 100 GLU A CA 1
ATOM 816 C C . GLU A 1 100 ? -22.422 9.655 16.350 1.00 45.78 100 GLU A C 1
ATOM 818 O O . GLU A 1 100 ? -23.439 9.266 16.897 1.00 45.78 100 GLU A O 1
ATOM 823 N N . ALA A 1 101 ? -21.276 9.781 17.027 1.00 46.81 101 ALA A N 1
ATOM 824 C CA . ALA A 1 101 ? -21.170 9.536 18.471 1.00 46.81 101 ALA A CA 1
ATOM 825 C C . ALA A 1 101 ? -21.619 10.731 19.345 1.00 46.81 101 ALA A C 1
ATOM 827 O O . ALA A 1 101 ? -21.499 10.660 20.567 1.00 46.81 101 ALA A O 1
ATOM 828 N N . ILE A 1 102 ? -22.065 11.834 18.728 1.00 48.47 102 ILE A N 1
ATOM 829 C CA . ILE A 1 102 ? -22.513 13.074 19.395 1.00 48.47 102 ILE A CA 1
ATOM 830 C C . ILE A 1 102 ? -24.023 13.328 19.157 1.00 48.47 102 ILE A C 1
ATOM 832 O O . ILE A 1 102 ? -24.575 14.293 19.681 1.00 48.47 102 ILE A O 1
ATOM 836 N N . LEU A 1 103 ? -24.706 12.450 18.414 1.00 40.47 103 LEU A N 1
ATOM 837 C CA . LEU A 1 103 ? -26.170 12.404 18.290 1.00 40.47 103 LEU A CA 1
ATOM 838 C C . LEU A 1 103 ? -26.709 11.164 19.009 1.00 40.47 103 LEU A C 1
ATOM 840 O O . LEU A 1 103 ? -27.831 11.260 19.547 1.00 40.47 103 LEU A O 1
#

Mean predicted aligned error: 7.84 Å

pLDDT: mean 83.74, std 16.35, range [40.47, 98.06]

Solvent-accessible surface area (backbone atoms only — not comparable to full-atom values): 6235 Å² total; per-residue (Å²): 119,79,61,51,82,71,75,47,91,66,75,49,53,22,73,77,67,64,79,48,69,49,42,72,34,32,58,62,46,68,28,62,69,30,38,51,56,49,50,53,51,31,59,76,67,74,46,91,83,78,88,58,87,37,60,66,56,43,64,73,53,58,80,76,64,93,62,60,77,87,49,44,67,59,59,72,43,46,64,60,54,51,47,49,53,51,50,52,53,38,49,53,51,51,54,56,51,63,57,62,76,76,111